Protein AF-A0A5J4TUF6-F1 (afdb_monomer_lite)

Secondary structure (DSSP, 8-state):
-------SSTTSEEEETTEEEE--SS----------SSS--------SS---------TT----TT--TT--

Foldseek 3Di:
DDFPFPAADDPQWDDDPPDIHGPDPFDTDGDGDDDPPDDDDDDDDDDPDDDPDDDDDDPPDHAHTNDDPVND

Radius of gyration: 12.56 Å; chains: 1; bounding box: 27×24×30 Å

pLDDT: mean 79.76, std 13.16, range [35.09, 90.81]

Sequence (72 aa):
MNYSTIVPLTGSVDVNGDTYTKTARSRTTILIDPIIKSGIYKFEILQLVQIHGVGIADESTVYGRGEGPEDG

Structure (mmCIF, N/CA/C/O backbone):
data_AF-A0A5J4TUF6-F1
#
_entry.id   AF-A0A5J4TUF6-F1
#
loop_
_atom_site.group_PDB
_atom_site.id
_atom_site.type_symbol
_atom_site.label_atom_id
_atom_site.label_alt_id
_atom_site.label_comp_id
_atom_site.label_asym_id
_atom_site.label_entity_id
_atom_site.label_seq_id
_atom_site.pdbx_PDB_ins_code
_atom_site.Cartn_x
_atom_site.Cartn_y
_atom_site.Cartn_z
_atom_site.occupancy
_atom_site.B_iso_or_equiv
_atom_site.auth_seq_id
_atom_site.auth_comp_id
_atom_site.auth_asym_id
_atom_site.auth_atom_id
_atom_site.pdbx_PDB_model_num
ATOM 1 N N . MET A 1 1 ? -1.554 -9.350 15.921 1.00 37.69 1 MET A N 1
ATOM 2 C CA . MET A 1 1 ? -2.630 -8.990 14.977 1.00 37.69 1 MET A CA 1
ATOM 3 C C . MET A 1 1 ? -2.074 -9.276 13.597 1.00 37.69 1 MET A C 1
ATOM 5 O O . MET A 1 1 ? -1.011 -8.756 13.298 1.00 37.69 1 MET A O 1
ATOM 9 N N . ASN A 1 2 ? -2.683 -10.197 12.849 1.00 35.09 2 ASN A N 1
ATOM 10 C CA . ASN A 1 2 ? -2.217 -10.563 11.510 1.00 35.09 2 ASN A CA 1
ATOM 11 C C . ASN A 1 2 ? -2.887 -9.627 10.506 1.00 35.09 2 ASN A C 1
ATOM 13 O O . ASN A 1 2 ? -4.113 -9.625 10.426 1.00 35.09 2 ASN A O 1
ATOM 17 N N . TYR A 1 3 ? -2.099 -8.851 9.769 1.00 46.88 3 TYR A N 1
ATOM 18 C CA . TYR A 1 3 ? -2.580 -8.135 8.595 1.00 46.88 3 TYR A CA 1
ATOM 19 C C . TYR A 1 3 ? -2.300 -8.997 7.367 1.00 46.88 3 TYR A C 1
ATOM 21 O O . TYR A 1 3 ? -1.168 -9.432 7.156 1.00 46.88 3 TYR A O 1
ATOM 29 N N . SER A 1 4 ? -3.328 -9.256 6.564 1.00 41.41 4 SER A N 1
ATOM 30 C CA . SER A 1 4 ? -3.158 -9.790 5.215 1.00 41.41 4 SER A CA 1
ATOM 31 C C . SER A 1 4 ? -2.819 -8.610 4.314 1.00 41.41 4 SER A C 1
ATOM 33 O O . SER A 1 4 ? -3.694 -8.043 3.671 1.00 41.41 4 SER A O 1
ATOM 35 N N . THR A 1 5 ? -1.567 -8.156 4.322 1.00 47.19 5 THR A N 1
ATOM 36 C CA . THR A 1 5 ? -1.143 -7.136 3.362 1.00 47.19 5 THR A CA 1
ATOM 37 C C . THR A 1 5 ? -1.331 -7.710 1.958 1.00 47.19 5 THR A C 1
ATOM 39 O O . THR A 1 5 ? -0.659 -8.678 1.595 1.00 47.19 5 THR A O 1
ATOM 42 N N . ILE A 1 6 ? -2.212 -7.116 1.151 1.00 54.94 6 ILE A N 1
ATOM 43 C CA . ILE A 1 6 ? -2.221 -7.342 -0.297 1.00 54.94 6 ILE A CA 1
ATOM 44 C C . ILE A 1 6 ? -1.007 -6.580 -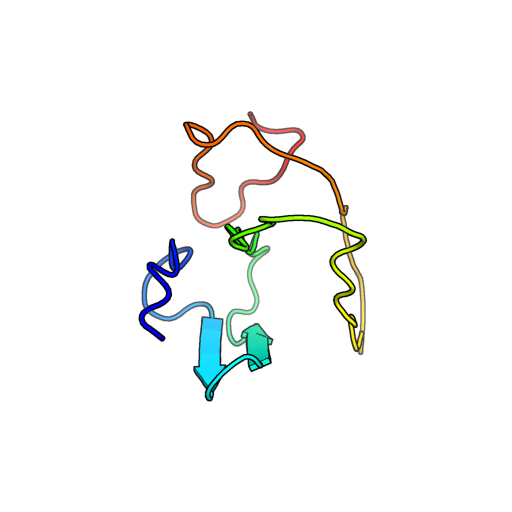0.833 1.00 54.94 6 ILE A C 1
ATOM 46 O O . ILE A 1 6 ? -1.093 -5.427 -1.249 1.00 54.94 6 ILE A O 1
ATOM 50 N N . VAL A 1 7 ? 0.175 -7.188 -0.686 1.00 56.34 7 VAL A N 1
ATOM 51 C CA . VAL A 1 7 ? 1.438 -6.589 -1.121 1.00 56.34 7 VAL A CA 1
ATOM 52 C C . VAL A 1 7 ? 1.339 -6.358 -2.631 1.00 56.34 7 VAL A C 1
ATOM 54 O O . VAL A 1 7 ? 1.206 -7.329 -3.381 1.00 56.34 7 VAL A O 1
ATOM 57 N N . PRO A 1 8 ? 1.444 -5.110 -3.112 1.00 57.94 8 PRO A N 1
ATOM 58 C CA . PRO A 1 8 ? 1.467 -4.841 -4.536 1.00 57.9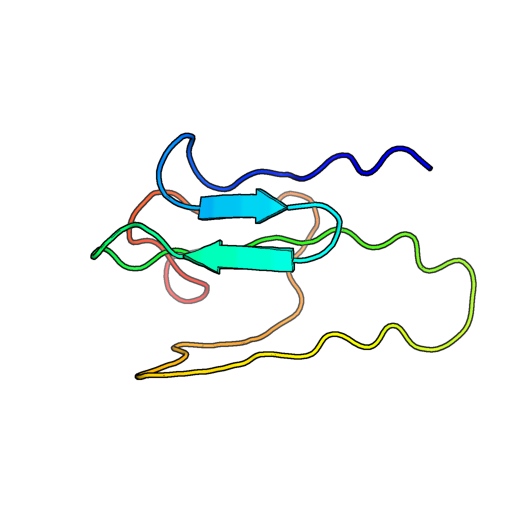4 8 PRO A CA 1
ATOM 59 C C . PRO A 1 8 ? 2.854 -5.221 -5.036 1.00 57.94 8 PRO A C 1
ATOM 61 O O . PRO A 1 8 ? 3.838 -4.571 -4.692 1.00 57.94 8 PRO A O 1
ATOM 64 N N . LEU A 1 9 ? 2.925 -6.298 -5.817 1.00 60.72 9 LEU A N 1
ATOM 65 C CA . LEU A 1 9 ? 4.123 -6.815 -6.482 1.00 60.72 9 LEU A CA 1
ATOM 66 C C . LEU A 1 9 ? 5.388 -6.911 -5.612 1.00 60.72 9 LEU A C 1
ATOM 68 O O . LEU A 1 9 ? 6.113 -5.935 -5.388 1.00 60.72 9 LEU A O 1
ATOM 72 N N . THR A 1 10 ? 5.733 -8.149 -5.258 1.00 61.53 10 THR A N 1
ATOM 73 C CA . THR A 1 10 ? 7.010 -8.540 -4.650 1.00 61.53 10 THR A CA 1
ATOM 74 C C . THR A 1 10 ? 8.180 -7.734 -5.240 1.00 61.53 10 THR A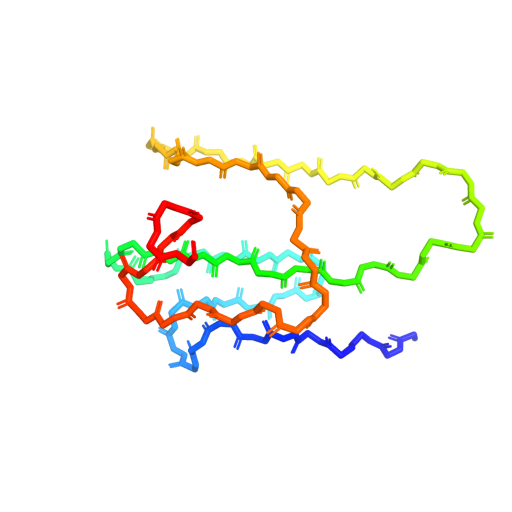 C 1
ATOM 76 O O . THR A 1 10 ? 8.438 -7.776 -6.443 1.00 61.53 10 THR A O 1
ATOM 79 N N . GLY A 1 11 ? 8.864 -6.950 -4.397 1.00 72.00 11 GLY A N 1
ATOM 80 C CA . GLY A 1 11 ? 10.038 -6.153 -4.778 1.00 72.00 11 GLY A CA 1
ATOM 81 C C . GLY A 1 11 ? 9.794 -4.686 -5.165 1.00 72.00 11 GLY A C 1
ATOM 82 O O . GLY A 1 11 ? 10.755 -4.017 -5.544 1.00 72.00 11 GLY A O 1
ATOM 83 N N . SER A 1 12 ? 8.564 -4.161 -5.087 1.00 79.69 12 SER A N 1
ATOM 84 C CA . SER A 1 12 ? 8.292 -2.728 -5.354 1.00 79.69 12 SER A CA 1
ATOM 85 C C . SER A 1 12 ? 8.000 -1.890 -4.102 1.00 79.69 12 SER A C 1
ATOM 87 O O . SER A 1 12 ? 8.042 -0.654 -4.163 1.00 79.69 12 SER A O 1
ATOM 89 N N . VAL A 1 13 ? 7.729 -2.562 -2.983 1.00 85.31 13 VAL A N 1
ATOM 90 C CA . VAL A 1 13 ? 7.432 -1.983 -1.671 1.00 85.31 13 VAL A CA 1
ATOM 91 C C . VAL A 1 13 ? 8.214 -2.764 -0.620 1.00 85.31 13 VAL A C 1
ATOM 93 O O . VAL A 1 13 ? 8.227 -3.994 -0.658 1.00 85.31 13 VAL A O 1
ATOM 96 N N . ASP A 1 14 ? 8.863 -2.050 0.291 1.00 87.31 14 ASP A N 1
ATOM 97 C CA . ASP A 1 14 ? 9.407 -2.606 1.527 1.00 87.31 14 ASP A CA 1
ATOM 98 C C . ASP A 1 14 ? 8.406 -2.395 2.669 1.00 87.31 14 ASP A C 1
ATOM 100 O O . ASP A 1 14 ? 7.764 -1.340 2.750 1.00 87.31 14 ASP A O 1
ATOM 104 N N . VAL A 1 15 ? 8.251 -3.404 3.524 1.00 86.69 15 VAL A N 1
ATOM 105 C CA . VAL A 1 15 ? 7.249 -3.425 4.597 1.00 86.69 15 VAL A CA 1
ATOM 106 C C . VAL A 1 15 ? 7.961 -3.610 5.929 1.00 86.69 15 VAL A C 1
ATOM 108 O O . VAL A 1 15 ? 8.558 -4.655 6.182 1.00 86.69 15 VAL A O 1
ATOM 111 N N . ASN A 1 16 ? 7.860 -2.604 6.798 1.00 87.69 16 ASN A N 1
ATOM 112 C CA . ASN A 1 16 ? 8.402 -2.642 8.152 1.00 87.69 16 ASN A CA 1
ATOM 113 C C . ASN A 1 16 ? 7.295 -2.315 9.162 1.00 87.69 16 ASN A C 1
ATOM 115 O O . ASN A 1 16 ? 6.980 -1.147 9.408 1.00 87.69 16 ASN A O 1
ATOM 119 N N . GLY A 1 17 ? 6.673 -3.358 9.718 1.00 87.12 17 GLY A N 1
ATOM 120 C CA . GLY A 1 17 ? 5.482 -3.215 10.556 1.00 87.12 17 GLY A CA 1
ATOM 121 C C . GLY A 1 17 ? 4.341 -2.562 9.775 1.00 87.12 17 GLY A C 1
ATOM 122 O O . GLY A 1 17 ? 3.951 -3.061 8.724 1.00 87.12 17 GLY A O 1
ATOM 123 N N . ASP A 1 18 ? 3.856 -1.423 10.272 1.00 85.25 18 ASP A N 1
ATOM 124 C CA . ASP A 1 18 ? 2.775 -0.644 9.651 1.00 85.25 18 ASP A CA 1
ATOM 125 C C . ASP A 1 18 ? 3.292 0.438 8.677 1.00 85.25 18 ASP A C 1
ATOM 127 O O . ASP A 1 18 ? 2.526 1.271 8.193 1.00 85.25 18 ASP A O 1
ATOM 131 N N . THR A 1 19 ? 4.601 0.460 8.396 1.00 87.88 19 THR A N 1
ATOM 132 C CA . THR A 1 19 ? 5.217 1.412 7.462 1.00 87.88 19 THR A CA 1
ATOM 133 C C . THR A 1 19 ? 5.489 0.753 6.114 1.00 87.88 19 THR A C 1
ATOM 135 O O . THR A 1 19 ? 6.202 -0.248 6.030 1.00 87.88 19 THR A O 1
ATOM 138 N N . TYR A 1 20 ? 4.973 1.370 5.049 1.00 87.44 20 TYR A N 1
ATOM 139 C CA . TYR A 1 20 ? 5.133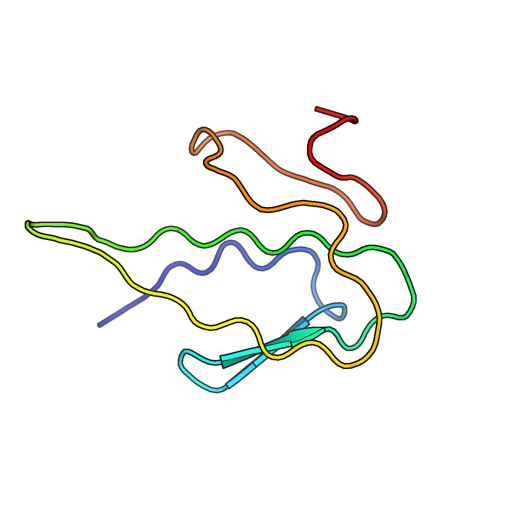 0.926 3.666 1.00 87.44 20 TYR A CA 1
ATOM 140 C C . TYR A 1 20 ? 6.010 1.911 2.898 1.00 87.44 20 TYR A C 1
ATOM 142 O O . TYR A 1 20 ? 5.662 3.084 2.759 1.00 87.44 20 TYR A O 1
ATOM 150 N N . THR A 1 21 ? 7.138 1.436 2.372 1.00 88.25 21 THR A N 1
ATOM 151 C CA . THR A 1 21 ? 8.102 2.282 1.658 1.00 88.25 21 THR A CA 1
ATOM 152 C C . THR A 1 21 ? 8.192 1.872 0.195 1.00 88.25 21 THR A C 1
ATOM 154 O O . THR A 1 21 ? 8.583 0.752 -0.125 1.00 88.25 21 THR A O 1
ATOM 157 N N . LYS A 1 22 ? 7.873 2.788 -0.725 1.00 86.50 22 LYS A N 1
ATOM 158 C CA . LYS A 1 22 ? 8.088 2.579 -2.165 1.00 86.50 22 LYS A CA 1
ATOM 159 C C . LYS A 1 22 ? 9.587 2.511 -2.463 1.00 86.50 22 LYS A C 1
ATOM 161 O O . LYS A 1 22 ? 10.303 3.488 -2.259 1.00 86.50 22 LYS A O 1
ATOM 166 N N . THR A 1 23 ? 10.039 1.391 -3.020 1.00 86.88 23 THR A N 1
ATOM 167 C CA . THR A 1 23 ? 11.442 1.181 -3.423 1.00 86.88 23 THR A CA 1
ATOM 168 C C . THR A 1 23 ? 11.618 1.164 -4.941 1.00 86.88 23 THR A C 1
ATOM 170 O O . THR A 1 23 ? 12.686 1.502 -5.453 1.00 86.88 23 THR A O 1
ATOM 173 N N . ALA A 1 24 ? 10.564 0.832 -5.692 1.00 83.06 24 ALA A N 1
ATOM 174 C CA . ALA A 1 24 ? 10.600 0.862 -7.149 1.00 83.06 24 ALA A CA 1
ATOM 175 C C . ALA A 1 24 ? 10.574 2.295 -7.705 1.00 83.06 24 ALA A C 1
ATOM 177 O O . ALA A 1 24 ? 9.919 3.191 -7.169 1.00 83.06 24 ALA A O 1
ATOM 178 N N . ARG A 1 25 ? 11.238 2.506 -8.850 1.00 83.62 25 ARG A N 1
ATOM 179 C CA . ARG A 1 25 ? 11.136 3.762 -9.616 1.00 83.62 25 ARG A CA 1
ATOM 180 C C . ARG A 1 25 ? 9.804 3.901 -10.350 1.00 83.62 25 ARG A C 1
ATOM 182 O O . ARG A 1 25 ? 9.321 5.019 -10.478 1.00 83.62 25 ARG A O 1
ATOM 189 N N . SER A 1 26 ? 9.217 2.788 -10.793 1.00 83.50 26 SER A N 1
ATOM 190 C CA . SER A 1 26 ? 7.917 2.769 -11.467 1.00 83.50 26 SER A CA 1
ATOM 191 C C . SER A 1 26 ? 6.808 3.322 -10.575 1.00 83.50 26 SER A C 1
ATOM 193 O O . SER A 1 26 ? 6.953 3.392 -9.351 1.00 83.50 26 SER A O 1
ATOM 195 N N . ARG A 1 27 ? 5.681 3.683 -11.189 1.00 83.50 27 ARG A N 1
ATOM 196 C CA . ARG A 1 27 ? 4.444 3.915 -10.451 1.00 83.50 27 ARG A CA 1
ATOM 197 C C . ARG A 1 27 ? 4.060 2.636 -9.697 1.00 83.50 27 ARG A C 1
ATOM 199 O O . ARG A 1 27 ? 4.161 1.536 -10.244 1.00 83.50 27 ARG A O 1
ATOM 206 N N . THR A 1 28 ? 3.679 2.809 -8.438 1.00 85.12 28 THR A N 1
ATOM 207 C CA . THR A 1 28 ? 3.310 1.728 -7.523 1.00 85.12 28 THR A CA 1
ATOM 208 C C . THR A 1 28 ? 2.072 2.170 -6.766 1.00 85.12 28 THR A C 1
ATOM 210 O O . THR A 1 28 ? 2.096 3.227 -6.133 1.00 85.12 28 THR A O 1
ATOM 213 N N . THR A 1 29 ? 1.024 1.361 -6.823 1.00 87.56 29 THR A N 1
ATOM 214 C CA . THR A 1 29 ? -0.182 1.532 -6.010 1.00 87.56 29 THR A CA 1
ATOM 215 C C . THR A 1 29 ? -0.051 0.656 -4.773 1.00 87.56 29 THR A C 1
ATOM 217 O O . THR A 1 29 ? 0.369 -0.488 -4.897 1.00 87.56 29 THR A O 1
ATOM 220 N N . ILE A 1 30 ? -0.355 1.188 -3.587 1.00 86.44 30 ILE A N 1
ATOM 221 C CA . ILE A 1 30 ? -0.332 0.439 -2.324 1.00 86.44 30 ILE A CA 1
ATOM 222 C C . ILE A 1 30 ? -1.775 0.260 -1.863 1.00 86.44 30 ILE A C 1
ATOM 224 O O . ILE A 1 30 ? -2.453 1.251 -1.605 1.00 86.44 30 ILE A O 1
ATOM 228 N N . LEU A 1 31 ? -2.230 -0.991 -1.779 1.00 86.75 31 LEU A N 1
ATOM 229 C CA . LEU A 1 31 ? -3.549 -1.344 -1.259 1.00 86.75 31 LEU A CA 1
ATOM 230 C C . LEU A 1 31 ? -3.417 -1.771 0.201 1.00 86.75 31 LEU A C 1
ATOM 232 O O . LEU A 1 31 ? -2.567 -2.592 0.547 1.00 86.75 31 LEU A O 1
ATOM 236 N N . ILE A 1 32 ? -4.248 -1.184 1.057 1.00 84.19 32 ILE A N 1
ATOM 237 C CA . ILE A 1 32 ? -4.286 -1.463 2.491 1.00 84.19 32 ILE A CA 1
ATOM 238 C C . ILE A 1 32 ? -5.730 -1.804 2.838 1.00 84.19 32 ILE A C 1
ATOM 240 O O . ILE A 1 32 ? -6.628 -1.030 2.517 1.00 84.19 32 ILE A O 1
ATOM 244 N N . ASP A 1 33 ? -5.929 -2.931 3.516 1.00 84.81 33 ASP A N 1
ATOM 245 C CA . ASP A 1 33 ? -7.228 -3.373 4.024 1.00 84.81 33 ASP A CA 1
ATOM 246 C C . ASP A 1 33 ? -7.225 -3.336 5.566 1.00 84.81 33 ASP A C 1
ATOM 248 O O . ASP A 1 33 ? -6.846 -4.310 6.230 1.00 84.81 33 ASP A O 1
ATOM 252 N N . PRO A 1 34 ? -7.509 -2.170 6.178 1.00 83.00 34 PRO A N 1
ATOM 253 C CA . PRO A 1 34 ? -7.533 -2.049 7.625 1.00 83.00 34 PRO A CA 1
ATOM 254 C C . PRO A 1 34 ? -8.816 -2.660 8.200 1.00 83.00 34 PRO A C 1
ATOM 256 O O . PRO A 1 34 ? -9.923 -2.373 7.756 1.00 83.00 34 PRO A O 1
ATOM 259 N N . ILE A 1 35 ? -8.698 -3.416 9.294 1.00 83.25 35 ILE A N 1
ATOM 260 C CA . ILE A 1 35 ? -9.873 -3.920 10.018 1.00 83.25 35 ILE A CA 1
ATOM 261 C C . ILE A 1 35 ? -10.515 -2.769 10.810 1.00 83.25 35 ILE A C 1
ATOM 263 O O . ILE A 1 35 ? -10.115 -2.476 11.941 1.00 83.25 35 ILE A O 1
ATOM 267 N N . ILE A 1 36 ? -11.544 -2.135 10.247 1.00 82.75 36 ILE A N 1
ATOM 268 C CA . ILE A 1 36 ? -12.297 -1.058 10.909 1.00 82.75 36 ILE A CA 1
ATOM 269 C C . ILE A 1 36 ? -13.512 -1.653 11.631 1.00 82.75 36 ILE A C 1
ATOM 271 O O . ILE A 1 36 ? -14.578 -1.829 11.051 1.00 82.75 36 ILE A O 1
ATOM 275 N N . LYS A 1 37 ? -13.370 -1.972 12.925 1.00 84.06 37 LYS A N 1
ATOM 276 C CA . LYS A 1 37 ? -14.494 -2.482 13.745 1.00 84.06 37 LYS A CA 1
ATOM 277 C C . LYS A 1 37 ? -15.426 -1.372 14.242 1.00 84.06 37 LYS A C 1
ATOM 279 O O . LYS A 1 37 ? -16.604 -1.617 14.476 1.00 84.06 37 LYS A O 1
ATOM 284 N N . SER A 1 38 ? -14.889 -0.170 14.429 1.00 89.12 38 SER A N 1
ATOM 285 C CA . SER A 1 38 ? -15.609 1.067 14.737 1.00 89.12 38 SER A CA 1
ATOM 286 C C . SER A 1 38 ? -14.646 2.257 14.623 1.00 89.12 38 SER A C 1
ATOM 288 O O . SER A 1 38 ? -13.431 2.091 14.739 1.00 89.12 38 SER A O 1
ATOM 290 N N . GLY A 1 39 ? -15.177 3.466 14.417 1.00 87.25 39 GLY A N 1
ATOM 291 C CA . GLY A 1 39 ? -14.392 4.705 14.452 1.00 87.25 39 GLY A CA 1
ATOM 292 C C . GLY A 1 39 ? -13.741 5.102 13.123 1.00 87.25 39 GLY A C 1
ATOM 293 O O . GLY A 1 39 ? -14.265 4.815 12.051 1.00 87.25 39 GLY A O 1
ATOM 294 N N . ILE A 1 40 ? -12.626 5.831 13.216 1.00 87.56 40 ILE A N 1
ATOM 295 C CA . ILE A 1 40 ? -11.895 6.422 12.086 1.00 87.56 40 ILE A CA 1
ATOM 296 C C . ILE A 1 40 ? -10.537 5.731 11.972 1.00 87.56 40 ILE A C 1
ATOM 298 O O . ILE A 1 40 ? -9.797 5.669 12.954 1.00 87.56 40 ILE A O 1
ATOM 302 N N . TYR A 1 41 ? -10.186 5.269 10.772 1.00 86.69 41 TYR A N 1
ATOM 303 C CA . TYR A 1 41 ? -8.824 4.845 10.463 1.00 86.69 41 TYR A CA 1
ATOM 304 C C . TYR A 1 41 ? -8.029 6.028 9.908 1.00 86.69 41 TYR A C 1
ATOM 306 O O . TYR A 1 41 ? -8.475 6.705 8.981 1.00 86.69 41 TYR A O 1
ATOM 314 N N . LYS A 1 42 ? -6.854 6.288 10.484 1.00 88.94 42 LYS A N 1
ATOM 315 C CA . LYS A 1 42 ? -5.937 7.338 10.036 1.00 88.94 42 LYS A CA 1
ATOM 316 C C . LYS A 1 42 ? -4.667 6.682 9.512 1.00 88.94 42 LYS A C 1
ATOM 318 O O . LYS A 1 42 ? -4.038 5.912 10.228 1.00 88.94 42 LYS A O 1
ATOM 323 N N . PHE A 1 43 ? -4.266 7.063 8.309 1.00 87.44 43 PHE A N 1
ATOM 324 C CA . PHE A 1 43 ? -2.935 6.802 7.779 1.00 87.44 43 PHE A CA 1
ATOM 325 C C . PHE A 1 43 ? -2.228 8.132 7.522 1.00 87.44 43 PHE A C 1
ATOM 327 O O . PHE A 1 43 ? -2.861 9.177 7.355 1.00 87.44 43 PHE A O 1
ATOM 334 N N . GLU A 1 44 ? -0.903 8.090 7.526 1.00 90.81 44 GLU A N 1
ATOM 335 C CA . GLU A 1 44 ? -0.045 9.235 7.260 1.00 90.81 44 GLU A CA 1
ATOM 336 C C . GLU A 1 44 ? 0.803 8.931 6.032 1.00 90.81 44 GLU A C 1
ATOM 338 O O . GLU A 1 44 ? 1.352 7.837 5.908 1.00 90.81 44 GLU A O 1
ATOM 343 N N . ILE A 1 45 ? 0.888 9.893 5.112 1.00 89.12 45 ILE A N 1
ATOM 344 C CA . ILE A 1 45 ? 1.722 9.763 3.923 1.00 89.12 45 ILE A CA 1
ATOM 345 C C . ILE A 1 45 ? 2.850 10.777 4.019 1.00 89.12 45 ILE A C 1
ATOM 347 O O . ILE A 1 45 ? 2.618 11.985 3.963 1.00 89.12 45 ILE A O 1
ATOM 351 N N . LEU A 1 46 ? 4.079 10.275 4.109 1.00 90.06 46 LEU A N 1
ATOM 352 C CA . LEU A 1 46 ? 5.270 11.089 3.935 1.00 90.06 46 LEU A CA 1
ATOM 353 C C . LEU A 1 46 ? 5.689 11.051 2.465 1.00 90.06 46 LEU A C 1
ATOM 355 O O . LEU A 1 46 ? 6.066 10.005 1.937 1.00 90.06 46 LEU A O 1
ATOM 359 N N . GLN A 1 47 ? 5.640 12.207 1.808 1.00 77.19 47 GLN A N 1
ATOM 360 C CA . GLN A 1 47 ? 5.987 12.335 0.401 1.00 77.19 47 GLN A CA 1
ATOM 361 C C . GLN A 1 47 ? 7.273 13.124 0.188 1.00 77.19 47 GLN A C 1
ATOM 363 O O . GLN A 1 47 ? 7.384 14.269 0.612 1.00 77.19 47 GLN A O 1
ATOM 368 N N . LEU A 1 48 ? 8.188 12.539 -0.587 1.00 70.88 48 LEU A N 1
ATOM 369 C CA . LEU A 1 48 ? 9.386 13.225 -1.072 1.00 70.88 48 LEU A CA 1
ATOM 370 C C . LEU A 1 48 ? 9.210 13.848 -2.471 1.00 70.88 48 LEU A C 1
ATOM 372 O O . LEU A 1 48 ? 9.928 14.787 -2.795 1.00 70.88 48 LEU A O 1
ATOM 376 N N . VAL A 1 49 ? 8.286 13.335 -3.305 1.00 80.00 49 VAL A N 1
ATOM 377 C CA . VAL A 1 49 ? 8.091 13.793 -4.700 1.00 80.00 49 VAL A CA 1
ATOM 378 C C . VAL A 1 49 ? 6.613 13.988 -5.072 1.00 80.00 49 VAL A C 1
ATOM 380 O O . VAL A 1 49 ? 6.144 15.121 -5.068 1.00 80.00 49 VAL A O 1
ATOM 383 N N . GLN A 1 50 ? 5.870 12.919 -5.404 1.00 84.81 50 GLN A N 1
ATOM 384 C CA . GLN A 1 50 ? 4.512 13.019 -5.967 1.00 84.81 50 GLN A CA 1
ATOM 385 C C . GLN A 1 50 ? 3.609 11.813 -5.624 1.00 84.81 50 GLN A C 1
ATOM 387 O O . GLN A 1 50 ? 4.042 10.665 -5.720 1.00 84.81 50 GLN A O 1
ATOM 392 N N . ILE A 1 51 ? 2.344 12.104 -5.279 1.00 87.56 51 ILE A N 1
ATOM 393 C CA . ILE A 1 51 ? 1.235 11.162 -5.062 1.00 87.56 51 ILE A CA 1
ATOM 394 C C . ILE A 1 51 ? 0.327 11.386 -6.262 1.00 87.56 51 ILE A C 1
ATOM 396 O O . ILE A 1 51 ? -0.056 12.524 -6.534 1.00 87.56 51 ILE A O 1
ATOM 400 N N . HIS A 1 52 ? -0.006 10.315 -6.976 1.00 86.88 52 HIS A N 1
ATOM 401 C CA . HIS A 1 52 ? -0.926 10.395 -8.111 1.00 86.88 52 HIS A CA 1
ATOM 402 C C . HIS A 1 52 ? -2.392 10.402 -7.669 1.00 86.88 52 HIS A C 1
ATOM 404 O O . HIS A 1 52 ? -3.208 11.087 -8.271 1.00 86.88 52 HIS A O 1
ATOM 410 N N . GLY A 1 53 ? -2.720 9.678 -6.600 1.00 87.50 53 GLY A N 1
ATOM 411 C CA . GLY A 1 53 ? -4.072 9.614 -6.066 1.00 87.50 53 GLY A CA 1
ATOM 412 C C . GLY A 1 53 ? -4.125 8.846 -4.753 1.00 87.50 53 GLY A C 1
ATOM 413 O O . GLY A 1 53 ? -3.220 8.073 -4.436 1.00 87.50 53 GLY A O 1
ATOM 414 N N . VAL A 1 54 ? -5.189 9.091 -3.994 1.00 88.62 54 VAL A N 1
ATOM 415 C CA . VAL A 1 54 ? -5.548 8.379 -2.764 1.00 88.62 54 VAL A CA 1
ATOM 416 C C . VAL A 1 54 ? -7.058 8.192 -2.795 1.00 88.62 54 VAL A C 1
ATOM 418 O O . VAL A 1 54 ? -7.780 9.131 -3.130 1.00 88.62 54 VAL A O 1
ATOM 421 N N . GLY A 1 55 ? -7.538 7.001 -2.457 1.00 89.00 55 GLY A N 1
ATOM 422 C CA . GLY A 1 55 ? -8.960 6.699 -2.524 1.00 89.00 55 GLY A CA 1
ATOM 423 C C . GLY A 1 55 ? -9.320 5.399 -1.826 1.00 89.00 55 GLY A C 1
ATOM 424 O O . GLY A 1 55 ? -8.473 4.747 -1.216 1.00 89.00 55 GLY A O 1
ATOM 425 N N . ILE A 1 56 ? -10.598 5.055 -1.926 1.00 88.62 56 ILE A N 1
ATOM 426 C CA . ILE A 1 56 ? -11.161 3.795 -1.448 1.00 88.62 56 ILE A CA 1
ATOM 427 C C . ILE A 1 56 ? -11.365 2.918 -2.678 1.00 88.62 56 ILE A C 1
ATOM 429 O O . ILE A 1 56 ? -11.938 3.376 -3.665 1.00 88.62 56 ILE A O 1
ATOM 433 N N . ALA A 1 57 ? -10.878 1.687 -2.612 1.00 87.19 57 ALA A N 1
ATOM 434 C CA . ALA A 1 57 ? -11.075 0.685 -3.645 1.00 87.19 57 ALA A CA 1
ATOM 435 C C . ALA A 1 57 ? -11.970 -0.432 -3.098 1.00 87.19 57 ALA A C 1
ATOM 437 O O . ALA A 1 57 ? -11.989 -0.675 -1.890 1.00 87.19 57 ALA A O 1
ATOM 438 N N . ASP A 1 58 ? -12.701 -1.094 -3.990 1.00 88.19 58 ASP A N 1
ATOM 439 C CA . ASP A 1 58 ? -13.365 -2.352 -3.658 1.00 88.19 58 ASP A CA 1
ATOM 440 C C . ASP A 1 58 ? -12.313 -3.429 -3.344 1.00 88.19 58 ASP A C 1
ATOM 442 O O . ASP A 1 58 ? -11.223 -3.411 -3.924 1.00 88.19 58 ASP A O 1
ATOM 446 N N . GLU A 1 59 ? -12.635 -4.371 -2.456 1.00 82.56 59 GLU A N 1
ATOM 447 C CA . GLU A 1 59 ? -11.711 -5.431 -2.022 1.00 82.56 59 GLU A CA 1
ATOM 448 C C . GLU A 1 59 ? -11.223 -6.324 -3.173 1.00 82.56 59 GLU A C 1
ATOM 450 O O . GLU A 1 59 ? -10.134 -6.896 -3.098 1.00 82.56 59 GLU A O 1
ATOM 455 N N . SER A 1 60 ? -11.997 -6.417 -4.259 1.00 83.81 60 SER A N 1
ATOM 456 C CA . SER A 1 60 ? -11.630 -7.175 -5.457 1.00 83.81 60 SER A CA 1
ATOM 457 C C . SER A 1 60 ? -10.648 -6.443 -6.379 1.00 83.81 60 SER A C 1
ATOM 459 O O . SER A 1 60 ? -10.150 -7.036 -7.338 1.00 83.81 60 SER A O 1
ATOM 461 N N . THR A 1 61 ? -10.343 -5.172 -6.101 1.00 85.12 61 THR A N 1
ATOM 462 C CA . THR A 1 61 ? -9.476 -4.350 -6.950 1.00 85.12 61 THR A CA 1
ATOM 463 C C . THR A 1 61 ? -8.022 -4.782 -6.814 1.00 85.12 61 THR A C 1
ATOM 465 O O . THR A 1 61 ? -7.476 -4.853 -5.712 1.00 85.12 61 THR A O 1
ATOM 468 N N . VAL A 1 62 ? -7.351 -4.999 -7.944 1.00 81.56 62 VAL A N 1
ATOM 469 C CA . VAL A 1 62 ? -5.929 -5.351 -7.985 1.00 81.56 62 VAL A CA 1
ATOM 470 C C . VAL A 1 62 ? -5.250 -4.494 -9.042 1.00 81.56 62 VAL A C 1
ATOM 472 O O . VAL A 1 62 ? -5.743 -4.404 -10.158 1.00 81.56 62 VAL A O 1
ATOM 475 N N . TYR A 1 63 ? -4.113 -3.890 -8.697 1.00 81.88 63 TYR A N 1
ATOM 476 C CA . TYR A 1 63 ? -3.315 -3.096 -9.632 1.00 81.88 63 TYR A CA 1
ATOM 477 C C . TYR A 1 63 ? -1.983 -3.783 -9.917 1.00 81.88 63 TYR A C 1
ATOM 479 O O . TYR A 1 63 ? -1.234 -4.150 -9.001 1.00 81.88 63 TYR A O 1
ATOM 487 N N . GLY A 1 64 ? -1.677 -3.930 -11.198 1.00 79.25 64 GLY A N 1
ATOM 488 C CA . GLY A 1 64 ? -0.385 -4.349 -11.705 1.00 79.25 64 GLY A CA 1
ATOM 489 C C . GLY A 1 64 ? 0.697 -3.277 -11.547 1.00 79.25 64 GLY A C 1
ATOM 490 O O . GLY A 1 64 ? 0.491 -2.161 -11.062 1.00 79.25 64 GLY A O 1
ATOM 491 N N . ARG A 1 65 ? 1.920 -3.610 -11.973 1.00 79.25 65 ARG A N 1
ATO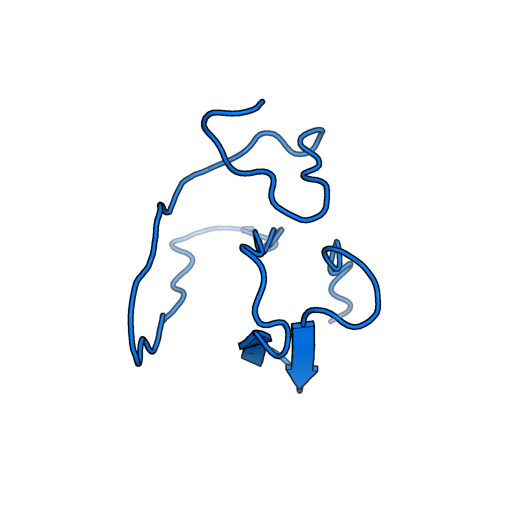M 492 C CA . ARG A 1 65 ? 3.030 -2.650 -11.954 1.00 79.25 65 ARG A CA 1
ATOM 493 C C . ARG A 1 65 ? 2.762 -1.551 -12.973 1.00 79.25 65 ARG A C 1
ATOM 495 O O . ARG A 1 65 ? 2.659 -1.833 -14.159 1.00 79.25 65 ARG A O 1
ATOM 502 N N . GLY A 1 66 ? 2.796 -0.303 -12.519 1.00 83.75 66 GLY A N 1
ATOM 503 C CA . GLY A 1 66 ? 2.546 0.849 -13.378 1.00 83.75 66 GLY A CA 1
ATOM 504 C C . GLY A 1 66 ? 1.076 1.250 -13.466 1.00 83.75 66 GLY A C 1
ATOM 505 O O . GLY A 1 66 ? 0.823 2.359 -13.924 1.00 83.75 66 GLY A O 1
ATOM 506 N N . GLU A 1 67 ? 0.158 0.412 -12.979 1.00 86.06 67 GLU A N 1
ATOM 507 C CA . GLU A 1 67 ? -1.283 0.670 -12.991 1.00 86.06 67 GLU A CA 1
ATOM 508 C C . GLU A 1 67 ? -1.715 1.481 -11.762 1.00 86.06 67 GLU A C 1
ATOM 510 O O . GLU A 1 67 ? -1.150 1.362 -10.661 1.00 86.06 67 GLU A O 1
ATOM 515 N N . GLY A 1 68 ? -2.718 2.329 -11.957 1.00 84.94 68 GLY A N 1
ATOM 516 C CA . GLY A 1 68 ? -3.358 3.122 -10.918 1.00 84.94 68 GLY A CA 1
ATOM 517 C C . GLY A 1 68 ? -4.878 3.180 -11.069 1.00 84.94 68 GLY A C 1
ATOM 518 O O . GLY A 1 68 ? -5.435 2.540 -11.954 1.00 84.94 68 GLY A O 1
ATOM 519 N N . PRO A 1 69 ? -5.561 3.947 -10.204 1.00 81.38 69 PRO A N 1
ATOM 520 C CA . PRO A 1 69 ? -7.024 4.017 -10.166 1.00 81.38 69 PRO A CA 1
ATOM 521 C C . PRO A 1 69 ? -7.716 4.449 -11.462 1.00 81.38 69 PRO A C 1
ATOM 523 O O . PRO A 1 69 ? -8.909 4.228 -11.611 1.00 81.38 69 PRO A O 1
ATOM 526 N N . GLU A 1 70 ? -7.004 5.096 -12.378 1.00 83.31 70 GLU A N 1
ATOM 527 C CA . GLU A 1 70 ? -7.508 5.450 -13.707 1.00 83.31 70 GLU A CA 1
ATOM 5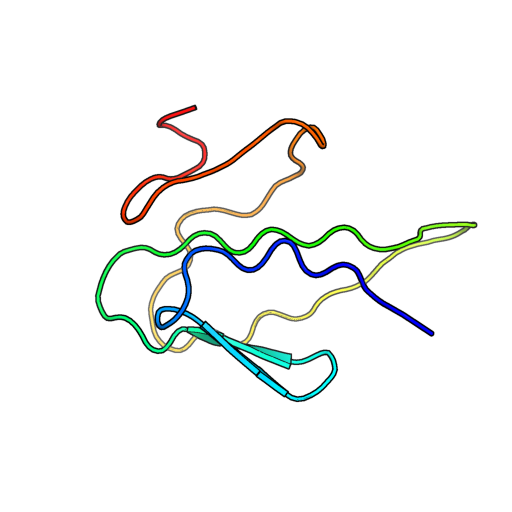28 C C . GLU A 1 70 ? -7.452 4.305 -14.730 1.00 83.31 70 GLU A C 1
ATOM 530 O O . GLU A 1 70 ? -8.035 4.435 -15.804 1.00 83.31 70 GLU A O 1
ATOM 535 N N . ASP A 1 71 ? -6.731 3.227 -14.418 1.00 82.94 71 ASP A N 1
ATOM 536 C CA . ASP A 1 71 ? -6.517 2.079 -15.304 1.00 82.94 71 ASP A CA 1
ATOM 537 C C . ASP A 1 71 ? -7.472 0.908 -14.987 1.00 82.94 71 ASP A C 1
ATOM 539 O O . ASP A 1 71 ? -7.492 -0.077 -15.728 1.00 82.94 71 ASP A O 1
ATOM 543 N N . GLY A 1 72 ? -8.230 1.006 -13.885 1.00 64.00 72 GLY A N 1
ATOM 544 C CA . GLY A 1 72 ? -9.166 -0.007 -13.377 1.00 64.00 72 GLY A CA 1
ATOM 545 C C . GLY A 1 72 ? -10.632 0.288 -13.666 1.00 64.00 72 GLY A C 1
ATOM 546 O O . GLY A 1 72 ? -10.999 1.479 -13.775 1.00 64.00 72 GLY A O 1
#

Organism: NCBI:txid222440